Protein AF-A0A815D1N6-F1 (afdb_monomer_lite)

Radius of gyration: 35.22 Å; chains: 1; bounding box: 80×24×94 Å

Secondary structure (DSSP, 8-state):
--HHHHHHHHHHHHHHHHHHHHHHHHHHHHHHHHHHHHHHHHHHHHHHHHHHHHHHHHHHIIIIIHHHHHHHHHHHHHHTB-TTS-BS-SSHHHHHHHHHHHHHHHHTT----

Foldseek 3Di:
DCPVVVVVVVVVVVVVVVVVVVVVVVVVVVVVVVVVVVVPVVVVVVVVVVVVVVVVVLCCLPVPVLVVLVVCLVCVQVVQADPVRHGVDPCVNVVSVVVNVVSVCVVVVNDDD

Structure (mmCIF, N/CA/C/O backbone):
data_AF-A0A815D1N6-F1
#
_entry.id   AF-A0A815D1N6-F1
#
loop_
_atom_site.group_PDB
_atom_site.id
_atom_site.type_symbol
_atom_site.label_atom_id
_atom_site.label_alt_id
_atom_site.label_comp_id
_atom_site.label_asym_id
_atom_site.label_entity_id
_atom_site.label_seq_id
_atom_site.pdbx_PDB_ins_code
_atom_site.Cartn_x
_atom_site.Cartn_y
_atom_site.Cartn_z
_atom_site.occupancy
_atom_site.B_iso_or_equiv
_atom_site.auth_seq_id
_atom_site.auth_comp_id
_atom_site.auth_asym_id
_atom_site.auth_atom_id
_atom_site.pdbx_PDB_model_num
ATOM 1 N N . MET A 1 1 ? -48.950 -12.605 55.676 1.00 52.53 1 MET A N 1
ATOM 2 C CA . MET A 1 1 ? -48.528 -11.193 55.810 1.00 52.53 1 MET A CA 1
ATOM 3 C C . MET A 1 1 ? -47.081 -10.928 55.349 1.00 52.53 1 MET A C 1
ATOM 5 O O . MET A 1 1 ? -46.613 -9.826 55.569 1.00 52.53 1 MET A O 1
ATOM 9 N N . ASN A 1 2 ? -46.398 -11.857 54.649 1.00 64.06 2 ASN A N 1
ATOM 10 C CA . ASN A 1 2 ? -44.977 -11.697 54.264 1.00 64.06 2 ASN A CA 1
ATOM 11 C C . ASN A 1 2 ? -44.713 -11.465 52.764 1.00 64.06 2 ASN A C 1
ATOM 13 O O . ASN A 1 2 ? -43.656 -10.957 52.415 1.00 64.06 2 ASN A O 1
ATOM 17 N N . GLN A 1 3 ? -45.670 -11.752 51.873 1.00 73.88 3 GLN A N 1
ATOM 18 C CA . GLN A 1 3 ? -45.437 -11.703 50.419 1.00 73.88 3 GLN A CA 1
ATOM 19 C C . GLN A 1 3 ? -44.987 -10.331 49.895 1.00 73.88 3 GLN A C 1
ATOM 21 O O . GLN A 1 3 ? -44.133 -10.271 49.015 1.00 73.88 3 GLN A O 1
ATOM 26 N N . SER A 1 4 ? -45.520 -9.228 50.431 1.00 80.19 4 SER A N 1
ATOM 27 C CA . SER A 1 4 ? -45.103 -7.881 50.013 1.00 80.19 4 SER A CA 1
ATOM 28 C C . SER A 1 4 ? -43.687 -7.530 50.476 1.00 80.19 4 SER A C 1
ATOM 30 O O . SER A 1 4 ? -42.978 -6.824 49.767 1.00 80.19 4 SER A O 1
ATOM 32 N N . LEU A 1 5 ? -43.258 -8.042 51.632 1.00 84.44 5 LEU A N 1
ATOM 33 C CA . LEU A 1 5 ? -41.908 -7.839 52.163 1.00 84.44 5 LEU A CA 1
ATOM 34 C C . LEU A 1 5 ? -40.880 -8.654 51.366 1.00 84.44 5 LEU A C 1
ATOM 36 O O . LEU A 1 5 ? -39.837 -8.122 50.987 1.00 84.44 5 LEU A O 1
ATOM 40 N N . ASP A 1 6 ? -41.224 -9.895 51.015 1.00 85.38 6 ASP A N 1
ATOM 41 C CA . ASP A 1 6 ? -40.395 -10.762 50.170 1.00 85.38 6 ASP A CA 1
ATOM 42 C C . ASP A 1 6 ? -40.239 -10.189 48.746 1.00 85.38 6 ASP A C 1
ATOM 44 O O . ASP A 1 6 ? -39.146 -10.189 48.175 1.00 85.38 6 ASP A O 1
ATOM 48 N N . GLN A 1 7 ? -41.315 -9.632 48.174 1.00 87.69 7 GLN A N 1
ATOM 49 C CA . GLN A 1 7 ? -41.276 -8.952 46.873 1.00 87.69 7 GLN A CA 1
ATOM 50 C C . GLN A 1 7 ? -40.423 -7.681 46.899 1.00 87.69 7 GLN A C 1
ATOM 52 O O . GLN A 1 7 ? -39.658 -7.439 45.959 1.00 87.69 7 GLN A O 1
ATOM 57 N N . LEU A 1 8 ? -40.529 -6.878 47.962 1.00 87.50 8 LEU A N 1
ATOM 58 C CA . LEU A 1 8 ? -39.726 -5.668 48.118 1.00 87.50 8 LEU A CA 1
ATOM 59 C C . LEU A 1 8 ? -38.239 -6.019 48.255 1.00 87.50 8 LEU A C 1
ATOM 61 O O . LEU A 1 8 ? -37.406 -5.430 47.571 1.00 87.50 8 LEU A O 1
ATOM 65 N N . SER A 1 9 ? -37.921 -7.034 49.064 1.00 89.25 9 SER A N 1
ATOM 66 C CA . SER A 1 9 ? -36.560 -7.549 49.234 1.00 89.25 9 SER A CA 1
ATOM 67 C C . SER A 1 9 ? -35.971 -8.042 47.908 1.00 89.25 9 SER A C 1
ATOM 69 O O . SER A 1 9 ? -34.899 -7.592 47.509 1.00 89.25 9 SER A O 1
ATOM 71 N N . SER A 1 10 ? -36.708 -8.868 47.155 1.00 90.31 10 SER A N 1
ATOM 72 C CA . SER A 1 10 ? -36.270 -9.357 45.839 1.00 90.31 10 SER A CA 1
ATOM 73 C C . SER A 1 10 ? -36.043 -8.226 44.831 1.00 90.31 10 SER A C 1
ATOM 75 O O . SER A 1 10 ? -35.084 -8.256 44.057 1.00 90.31 10 SER A O 1
ATOM 77 N N . THR A 1 11 ? -36.917 -7.218 44.835 1.00 91.00 11 THR A N 1
ATOM 78 C CA . THR A 1 11 ? -36.797 -6.053 43.949 1.00 91.00 11 THR A CA 1
ATOM 79 C C . THR A 1 11 ? -35.571 -5.220 44.307 1.00 91.00 11 THR A C 1
ATOM 81 O O . THR A 1 11 ? -34.830 -4.826 43.408 1.00 91.00 11 THR A O 1
ATOM 84 N N . ASN A 1 12 ? -35.307 -5.021 45.600 1.00 92.00 12 ASN A N 1
ATOM 85 C CA . ASN A 1 12 ? -34.130 -4.297 46.064 1.00 92.00 12 ASN A CA 1
ATOM 86 C C . ASN A 1 12 ? -32.830 -5.006 45.652 1.00 92.00 12 ASN A C 1
ATOM 88 O O . ASN A 1 12 ? -31.950 -4.378 45.075 1.00 92.00 12 ASN A O 1
ATOM 92 N N . THR A 1 13 ? -32.750 -6.332 45.808 1.00 93.00 13 THR A N 1
ATOM 93 C CA . THR A 1 13 ? -31.582 -7.110 45.354 1.00 93.00 13 THR A CA 1
ATOM 94 C C . THR A 1 13 ? -31.375 -7.026 43.838 1.00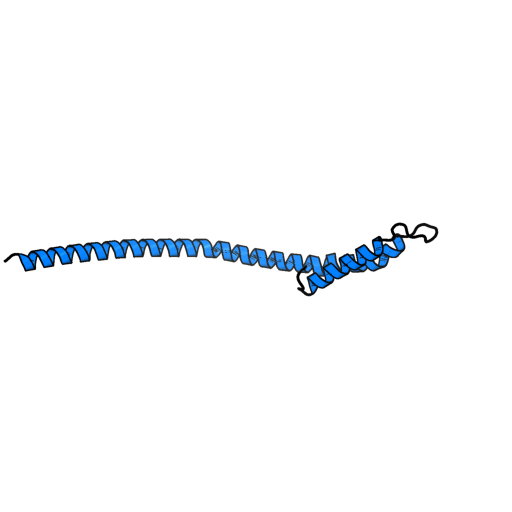 93.00 13 THR A C 1
ATOM 96 O O . THR A 1 13 ? -30.244 -6.924 43.364 1.00 93.00 13 THR A O 1
ATOM 99 N N . LYS A 1 14 ? -32.455 -7.046 43.043 1.00 93.62 14 LYS A N 1
ATOM 100 C CA . LYS A 1 14 ? -32.361 -6.871 41.582 1.00 93.62 14 LYS A CA 1
ATOM 101 C C . LYS A 1 14 ? -31.864 -5.477 41.209 1.00 93.62 14 LYS A C 1
ATOM 103 O O . LYS A 1 14 ? -31.073 -5.355 40.278 1.00 93.62 14 LYS A O 1
ATOM 108 N N . PHE A 1 15 ? -32.311 -4.451 41.927 1.00 94.00 15 PHE A N 1
ATOM 109 C CA . PHE A 1 15 ? -31.870 -3.078 41.717 1.00 94.00 15 PHE A CA 1
ATOM 110 C C . PHE A 1 15 ? -30.393 -2.888 42.089 1.00 94.00 15 PHE A C 1
ATOM 112 O O . PHE A 1 15 ? -29.637 -2.328 41.302 1.00 94.00 15 PHE A O 1
ATOM 119 N N . GLU A 1 16 ? -29.949 -3.422 43.227 1.00 94.69 16 GLU A N 1
ATOM 120 C CA . GLU A 1 16 ? -28.538 -3.399 43.640 1.00 94.69 16 GLU A CA 1
ATOM 121 C C . GLU A 1 16 ? -27.634 -4.101 42.622 1.00 94.69 16 GLU A C 1
ATOM 123 O O . GLU A 1 16 ? -26.570 -3.586 42.265 1.00 94.69 16 GLU A O 1
ATOM 128 N N . LYS A 1 17 ? -28.085 -5.244 42.092 1.00 94.81 17 LYS A N 1
ATOM 129 C CA . LYS A 1 17 ? -27.375 -5.944 41.021 1.00 94.81 17 LYS A CA 1
ATOM 130 C C . LYS A 1 17 ? -27.312 -5.101 39.749 1.00 94.81 17 LYS A C 1
ATOM 132 O O . LYS A 1 17 ? -26.231 -4.911 39.211 1.00 94.81 17 LYS A O 1
ATOM 137 N N . PHE A 1 18 ?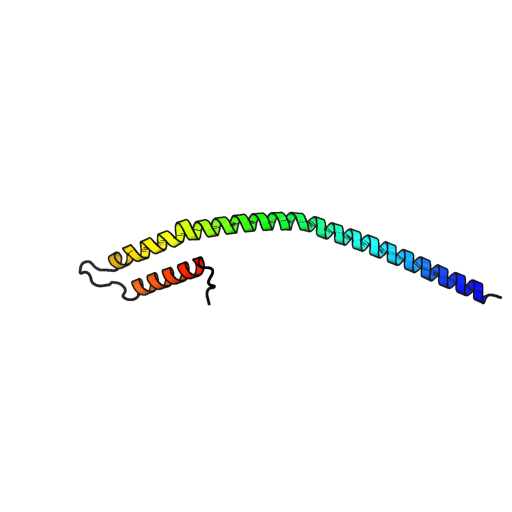 -28.437 -4.531 39.318 1.00 95.88 18 PHE A N 1
ATOM 138 C CA . PHE A 1 18 ? -28.481 -3.644 38.154 1.00 95.88 18 PHE A CA 1
ATOM 139 C C . PHE A 1 18 ? -27.526 -2.450 38.294 1.00 95.88 18 PHE A C 1
ATOM 141 O O . PHE A 1 18 ? -26.793 -2.132 37.361 1.00 95.88 18 PHE A O 1
ATOM 148 N N . MET A 1 19 ? -27.498 -1.806 39.463 1.00 96.06 19 MET A N 1
ATOM 149 C CA . MET A 1 19 ? -26.590 -0.689 39.730 1.00 96.06 19 MET A CA 1
ATOM 150 C C . MET A 1 19 ? -25.125 -1.126 39.685 1.00 96.06 19 MET A C 1
ATOM 152 O O . MET A 1 19 ? -24.291 -0.418 39.124 1.00 96.06 19 MET A O 1
ATOM 156 N N . THR A 1 20 ? -24.815 -2.302 40.233 1.00 96.12 20 THR A N 1
ATOM 157 C CA . THR A 1 20 ? -23.464 -2.875 40.193 1.00 96.12 20 THR A CA 1
ATOM 158 C C . THR A 1 20 ? -23.030 -3.157 38.754 1.00 96.12 20 THR A C 1
ATOM 160 O O . THR A 1 20 ? -21.968 -2.693 38.336 1.00 96.12 20 THR A O 1
ATOM 163 N N . ASP A 1 21 ? -23.892 -3.814 37.975 1.00 96.38 21 ASP A N 1
ATOM 164 C CA . ASP A 1 21 ? -23.655 -4.132 36.564 1.00 96.38 21 ASP A CA 1
ATOM 165 C C . ASP A 1 21 ? -23.458 -2.845 35.733 1.00 96.38 21 ASP A C 1
ATOM 167 O O . ASP A 1 21 ? -22.573 -2.763 34.879 1.00 96.38 21 ASP A O 1
ATOM 171 N N . MET A 1 22 ? -24.244 -1.796 36.003 1.00 95.69 22 MET A N 1
ATOM 172 C CA . MET A 1 22 ? -24.102 -0.486 35.353 1.00 95.69 22 MET A CA 1
ATOM 173 C C . MET A 1 22 ? -22.766 0.190 35.677 1.00 95.69 22 MET A C 1
ATOM 175 O O . MET A 1 22 ? -22.122 0.732 34.778 1.00 95.69 22 MET A O 1
ATOM 179 N N . ILE A 1 23 ? -22.327 0.149 36.937 1.00 95.56 23 ILE A N 1
ATOM 180 C CA . ILE A 1 23 ? -21.037 0.716 37.354 1.00 95.56 23 ILE A CA 1
ATOM 181 C C . ILE A 1 23 ? -19.880 -0.030 36.681 1.00 95.56 23 ILE A C 1
ATOM 183 O O . ILE A 1 23 ? -18.937 0.603 36.202 1.00 95.56 23 ILE A O 1
ATOM 187 N N . GLU A 1 24 ? -19.941 -1.360 36.620 1.00 95.69 24 GLU A N 1
ATOM 188 C CA . GLU A 1 24 ? -18.920 -2.173 35.955 1.00 95.69 24 GLU A CA 1
ATOM 189 C C . GLU A 1 24 ? -18.847 -1.865 34.453 1.00 95.69 24 GLU A C 1
ATOM 191 O O . GLU A 1 24 ? -17.764 -1.615 33.916 1.00 95.69 24 GLU A O 1
ATOM 196 N N . ASN A 1 25 ? -20.002 -1.775 33.790 1.00 95.38 25 ASN A N 1
ATOM 197 C CA . ASN A 1 25 ? -20.077 -1.404 32.380 1.00 95.38 25 ASN A CA 1
ATOM 198 C C . ASN A 1 25 ? -19.539 0.008 32.117 1.00 95.38 25 ASN A C 1
ATOM 200 O O . ASN A 1 25 ? -18.819 0.207 31.137 1.00 95.38 25 ASN A O 1
ATOM 204 N N . SER A 1 26 ? -19.825 0.972 32.998 1.00 94.38 26 SER A N 1
ATOM 205 C CA . SER A 1 26 ? -19.288 2.335 32.890 1.00 94.38 26 SER A CA 1
ATOM 206 C C . SER A 1 26 ? -17.760 2.339 32.958 1.00 94.38 26 SER A C 1
ATOM 208 O O . SER A 1 26 ? -17.106 2.920 32.094 1.00 94.38 26 SER A O 1
ATOM 210 N N . LYS A 1 27 ? -17.172 1.616 33.921 1.00 96.12 27 LYS A N 1
ATOM 211 C CA . LYS A 1 27 ? -15.708 1.493 34.055 1.00 96.12 27 LYS A CA 1
ATOM 212 C C . LYS A 1 27 ? -15.065 0.831 32.838 1.00 96.12 27 LYS A C 1
ATOM 214 O O . LYS A 1 27 ? -14.003 1.251 32.374 1.00 96.12 27 LYS A O 1
ATOM 219 N N . LYS A 1 28 ? -15.711 -0.202 32.292 1.00 96.38 28 LYS A N 1
ATOM 220 C CA . LYS A 1 28 ? -15.251 -0.862 31.065 1.00 96.38 28 LYS A CA 1
ATOM 221 C C . LYS A 1 28 ? -15.290 0.095 29.872 1.00 96.38 28 LYS A C 1
ATOM 223 O O . LYS A 1 28 ? -14.349 0.130 29.084 1.00 96.38 28 LYS A O 1
ATOM 228 N N . MET A 1 29 ? -16.348 0.894 29.753 1.00 94.88 29 MET A N 1
ATOM 229 C CA . MET A 1 29 ? -16.478 1.886 28.686 1.00 94.88 29 MET A CA 1
ATOM 230 C C . MET A 1 29 ? -15.413 2.984 28.787 1.00 94.88 29 MET A C 1
ATOM 232 O O . MET A 1 29 ? -14.801 3.317 27.775 1.00 94.88 29 MET A O 1
ATOM 236 N N . GLU A 1 30 ? -15.131 3.488 29.989 1.00 95.94 30 GLU A N 1
ATOM 237 C CA . GLU A 1 30 ? -14.034 4.437 30.229 1.00 95.94 30 GLU A CA 1
ATOM 238 C C . GLU A 1 30 ? -12.676 3.857 29.821 1.00 95.94 30 GLU A C 1
ATOM 240 O O . GLU A 1 30 ? -11.897 4.524 29.139 1.00 95.94 30 GLU A O 1
ATOM 245 N N . THR A 1 31 ? -12.421 2.591 30.160 1.00 95.38 31 THR A N 1
ATOM 246 C CA . THR A 1 31 ? -11.183 1.896 29.776 1.00 95.38 31 THR A CA 1
ATOM 247 C C . THR A 1 31 ? -11.047 1.810 28.254 1.00 95.38 31 THR A C 1
ATOM 249 O O . THR A 1 31 ? -10.018 2.200 27.705 1.00 95.38 31 THR A O 1
ATOM 252 N N . ASN A 1 32 ? -12.108 1.398 27.552 1.00 94.50 32 ASN A N 1
ATOM 253 C CA . ASN A 1 32 ? -12.112 1.323 26.089 1.00 94.50 32 ASN A CA 1
ATOM 254 C C . ASN A 1 32 ? -11.880 2.697 25.435 1.00 94.50 32 ASN A C 1
ATOM 256 O O . ASN A 1 32 ? -11.161 2.801 24.442 1.00 94.50 32 ASN A O 1
ATOM 260 N N . ILE A 1 33 ? -12.483 3.762 25.977 1.00 93.75 33 ILE A N 1
ATOM 261 C CA . ILE A 1 33 ? -12.275 5.130 25.482 1.00 93.75 33 ILE A CA 1
ATOM 262 C C . ILE A 1 33 ? -10.806 5.530 25.642 1.00 93.75 33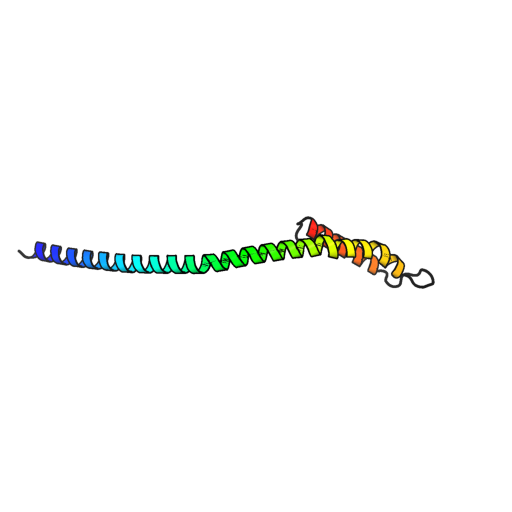 ILE A C 1
ATOM 264 O O . ILE A 1 33 ? -10.213 6.059 24.700 1.00 93.75 33 ILE A O 1
ATOM 268 N N . GLN A 1 34 ? -10.201 5.240 26.795 1.00 93.31 34 GLN A N 1
ATOM 269 C CA . GLN A 1 34 ? -8.797 5.550 27.045 1.00 93.31 34 GLN A CA 1
ATOM 270 C C . GLN A 1 34 ? -7.863 4.788 26.093 1.00 93.31 34 GLN A C 1
ATOM 272 O O . GLN A 1 34 ? -6.912 5.367 25.568 1.00 93.31 34 GLN A O 1
ATOM 277 N N . GLU A 1 35 ? -8.136 3.511 25.823 1.00 93.25 35 GLU A N 1
ATOM 278 C CA . GLU A 1 35 ? -7.377 2.713 24.853 1.00 93.25 35 GLU A CA 1
ATOM 279 C C . GLU A 1 35 ? -7.470 3.288 23.434 1.00 93.25 35 GLU A C 1
ATOM 281 O O . GLU A 1 35 ? -6.454 3.419 22.746 1.00 93.25 35 GLU A O 1
ATOM 286 N N . LEU A 1 36 ? -8.668 3.690 22.999 1.00 89.25 36 LEU A N 1
ATOM 287 C CA . LEU A 1 36 ? -8.867 4.328 21.695 1.00 89.25 36 LEU A CA 1
ATOM 288 C C . LEU A 1 36 ? -8.102 5.653 21.589 1.00 89.25 36 LEU A C 1
ATOM 290 O O . LEU A 1 36 ? -7.425 5.888 20.587 1.00 89.25 36 LEU A O 1
ATOM 294 N N . GLN A 1 37 ? -8.142 6.485 22.631 1.00 89.25 37 GLN A N 1
ATOM 295 C CA . GLN A 1 37 ? -7.395 7.746 22.678 1.00 89.25 37 GLN A CA 1
ATOM 296 C C . GLN A 1 37 ? -5.877 7.522 22.649 1.00 89.25 37 GLN A C 1
ATOM 298 O O . GLN A 1 37 ? -5.153 8.226 21.941 1.00 89.25 37 GLN A O 1
ATOM 303 N N . ASN A 1 38 ? -5.386 6.509 23.367 1.00 90.06 38 ASN A N 1
ATOM 304 C CA . ASN A 1 38 ? -3.967 6.157 23.375 1.00 90.06 38 ASN A CA 1
ATOM 305 C C . ASN A 1 38 ? -3.484 5.686 21.991 1.00 90.06 38 ASN A C 1
ATOM 307 O O . ASN A 1 38 ? -2.349 5.975 21.608 1.00 90.06 38 ASN A O 1
ATOM 311 N N . ASN A 1 39 ? -4.347 5.017 21.221 1.00 90.56 39 ASN A N 1
ATOM 312 C CA . ASN A 1 39 ? -4.040 4.538 19.871 1.00 90.56 39 ASN A CA 1
ATOM 313 C C . ASN A 1 39 ? -4.202 5.610 18.777 1.00 90.56 39 ASN A C 1
ATOM 315 O O . ASN A 1 39 ? -3.562 5.521 17.727 1.00 90.56 39 ASN A O 1
ATOM 319 N N . GLU A 1 40 ? -4.996 6.656 19.011 1.00 89.19 40 GLU A N 1
ATOM 320 C CA . GLU A 1 40 ? -5.261 7.711 18.027 1.00 89.19 40 GLU A CA 1
ATOM 321 C C . GLU A 1 40 ? -3.986 8.462 17.603 1.00 89.19 40 GLU A C 1
ATOM 323 O O . GLU A 1 40 ? -3.747 8.706 16.415 1.00 89.19 40 GLU A O 1
ATOM 328 N N . ARG A 1 41 ? -3.136 8.831 18.570 1.00 84.50 41 ARG A N 1
ATOM 329 C CA . ARG A 1 41 ? -1.925 9.622 18.305 1.00 84.50 41 ARG A CA 1
ATOM 330 C C . ARG A 1 41 ? -0.874 8.848 17.491 1.00 84.50 41 ARG A C 1
ATOM 332 O O . ARG A 1 41 ? -0.392 9.418 16.509 1.00 84.50 41 ARG A O 1
ATOM 339 N N . PRO A 1 42 ? -0.523 7.590 17.825 1.00 88.94 4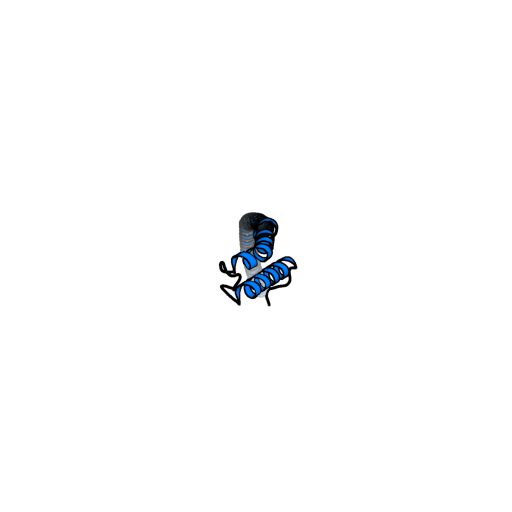2 PRO A N 1
ATOM 340 C CA . PRO A 1 42 ? 0.330 6.756 16.979 1.00 88.94 42 PRO A CA 1
ATOM 341 C C . PRO A 1 42 ? -0.195 6.620 15.548 1.00 88.94 42 PRO A C 1
ATOM 343 O O . PRO A 1 42 ? 0.564 6.847 14.610 1.00 88.94 42 PRO A O 1
ATOM 346 N N . ILE A 1 43 ? -1.496 6.351 15.371 1.00 88.75 43 ILE A N 1
ATOM 347 C CA . ILE A 1 43 ? -2.110 6.208 14.040 1.00 88.75 43 ILE A CA 1
ATOM 348 C C . ILE A 1 43 ? -1.942 7.493 13.225 1.00 88.75 43 ILE A C 1
ATOM 350 O O . ILE A 1 43 ? -1.496 7.443 12.078 1.00 88.75 43 ILE A O 1
ATOM 354 N N . LYS A 1 44 ? -2.223 8.659 13.820 1.00 89.44 44 LYS A N 1
ATOM 355 C CA . LYS A 1 44 ? -2.026 9.957 13.157 1.00 89.44 44 LYS A CA 1
ATOM 356 C C . LYS A 1 44 ? -0.577 10.165 12.712 1.00 89.44 44 LYS A C 1
ATOM 358 O O . LYS A 1 44 ? -0.343 10.615 11.592 1.00 89.44 44 LYS A O 1
ATOM 363 N N . ILE A 1 45 ? 0.397 9.814 13.554 1.00 91.00 45 ILE A N 1
ATOM 364 C CA . ILE A 1 45 ? 1.824 9.917 13.210 1.00 91.00 45 ILE A CA 1
ATOM 365 C C . ILE A 1 45 ? 2.164 8.985 12.041 1.00 91.00 45 ILE A C 1
ATOM 367 O O . ILE A 1 45 ? 2.784 9.428 11.071 1.00 91.00 45 ILE A O 1
ATOM 371 N N . SER A 1 46 ? 1.725 7.726 12.092 1.00 91.44 46 SER A N 1
ATOM 372 C CA . SER A 1 46 ? 1.946 6.752 11.019 1.00 91.44 46 SER A CA 1
ATOM 373 C C . SER A 1 46 ? 1.323 7.199 9.694 1.00 91.44 46 SER A C 1
ATOM 375 O O . SER A 1 46 ? 1.966 7.077 8.654 1.00 91.44 46 SER A O 1
ATOM 377 N N . MET A 1 47 ? 0.122 7.787 9.711 1.00 90.75 47 MET A N 1
ATOM 378 C CA . MET A 1 47 ? -0.515 8.333 8.504 1.00 90.75 47 MET A CA 1
ATOM 379 C C . MET A 1 47 ? 0.301 9.474 7.887 1.00 90.75 47 MET A C 1
ATOM 381 O O . MET A 1 47 ? 0.500 9.498 6.673 1.00 90.75 47 MET A O 1
ATOM 385 N N . VAL A 1 48 ? 0.816 10.399 8.704 1.00 92.00 48 VAL A N 1
ATOM 386 C CA . VAL A 1 48 ? 1.678 11.492 8.218 1.00 92.00 48 VAL A CA 1
ATOM 387 C C . VAL A 1 48 ? 2.971 10.938 7.617 1.00 92.00 48 VAL A C 1
ATOM 389 O O . VAL A 1 48 ? 3.387 11.371 6.541 1.00 92.00 48 VAL A O 1
ATOM 392 N N . GLN A 1 49 ? 3.596 9.953 8.267 1.00 91.44 49 GLN A N 1
ATOM 393 C CA . GLN A 1 49 ? 4.790 9.295 7.735 1.00 91.44 49 GLN A CA 1
ATOM 394 C C . GLN A 1 49 ? 4.505 8.615 6.394 1.00 91.44 49 GLN A C 1
ATOM 396 O O . GLN A 1 49 ? 5.244 8.840 5.436 1.00 91.44 49 GLN A O 1
ATOM 401 N N . LEU A 1 50 ? 3.411 7.855 6.291 1.00 91.50 50 LEU A N 1
ATOM 402 C CA . LEU A 1 50 ? 2.992 7.198 5.052 1.00 91.50 50 LEU A CA 1
ATOM 403 C C . LEU A 1 50 ? 2.792 8.213 3.918 1.00 91.50 5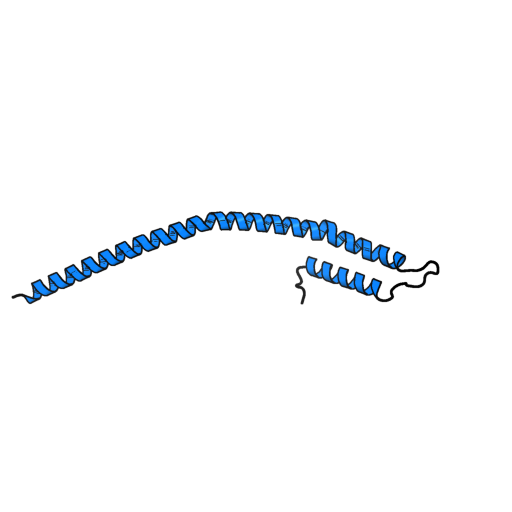0 LEU A C 1
ATOM 405 O O . LEU A 1 50 ? 3.276 8.000 2.810 1.00 91.50 50 LEU A O 1
ATOM 409 N N . GLN A 1 51 ? 2.155 9.354 4.195 1.00 88.44 51 GLN A N 1
ATOM 410 C CA . GLN A 1 51 ? 1.992 10.430 3.212 1.00 88.44 51 GLN A CA 1
ATOM 411 C C . GLN A 1 51 ? 3.336 11.006 2.747 1.00 88.44 51 GLN A C 1
ATOM 413 O O . GLN A 1 51 ? 3.516 11.270 1.557 1.00 88.44 51 GLN A O 1
ATOM 418 N N . ILE A 1 52 ? 4.294 11.195 3.661 1.00 88.19 52 ILE A N 1
ATOM 419 C CA . ILE A 1 52 ? 5.647 11.653 3.313 1.00 88.19 52 ILE A CA 1
ATOM 420 C C . ILE A 1 52 ? 6.348 10.618 2.429 1.00 88.19 52 ILE A C 1
ATOM 422 O O . ILE A 1 52 ? 6.929 10.994 1.408 1.00 88.19 52 ILE A O 1
ATOM 426 N N . TYR A 1 53 ? 6.290 9.333 2.791 1.00 88.12 53 TYR A N 1
ATOM 427 C CA . TYR A 1 53 ? 6.864 8.256 1.987 1.00 88.12 53 TYR A CA 1
ATOM 428 C C . TYR A 1 53 ? 6.227 8.208 0.601 1.00 88.12 53 TYR A C 1
ATOM 430 O O . TYR A 1 53 ? 6.954 8.265 -0.387 1.00 88.12 53 TYR A O 1
ATOM 438 N N . SER A 1 54 ? 4.897 8.222 0.513 1.00 84.88 54 SER A N 1
ATOM 439 C CA . SER A 1 54 ? 4.168 8.219 -0.758 1.00 84.88 54 SER A CA 1
ATOM 440 C C . SER A 1 54 ? 4.619 9.361 -1.671 1.00 84.88 54 SER A C 1
ATOM 442 O O . SER A 1 54 ? 5.010 9.115 -2.808 1.00 84.88 54 SER A O 1
ATOM 444 N N . LYS A 1 55 ? 4.684 10.599 -1.158 1.00 83.31 55 LYS A N 1
ATOM 445 C CA . LYS A 1 55 ? 5.154 11.764 -1.932 1.00 83.31 55 LYS A CA 1
ATOM 446 C C . LYS A 1 55 ? 6.610 11.631 -2.382 1.00 83.31 55 LYS A C 1
ATOM 448 O O . LYS A 1 55 ? 6.973 12.069 -3.474 1.00 83.31 55 LYS A O 1
ATOM 453 N N . ARG A 1 56 ? 7.482 11.063 -1.541 1.00 86.31 56 ARG A N 1
ATOM 454 C CA . ARG A 1 56 ? 8.892 10.826 -1.896 1.00 86.31 56 ARG A CA 1
ATOM 455 C C . ARG A 1 56 ? 9.021 9.766 -2.985 1.00 86.31 56 ARG A C 1
ATOM 457 O O . ARG A 1 56 ? 9.789 9.978 -3.919 1.00 86.31 56 ARG A O 1
ATOM 464 N N . HIS A 1 57 ? 8.275 8.671 -2.876 1.00 86.56 57 HIS A N 1
ATOM 465 C CA . HIS A 1 57 ? 8.258 7.602 -3.870 1.00 86.56 57 HIS A CA 1
ATOM 466 C C . HIS A 1 57 ? 7.700 8.087 -5.206 1.00 86.56 57 HIS A C 1
ATOM 468 O O . HIS A 1 57 ? 8.333 7.861 -6.232 1.00 86.56 57 HIS A O 1
ATOM 474 N N . GLU A 1 58 ? 6.605 8.845 -5.195 1.00 86.56 58 GLU A N 1
ATOM 475 C CA . GLU A 1 58 ? 6.057 9.486 -6.393 1.00 86.56 58 GLU A CA 1
ATOM 476 C C . GLU A 1 58 ? 7.097 10.397 -7.060 1.00 86.56 58 GLU A C 1
ATOM 478 O O . GLU A 1 58 ? 7.317 10.332 -8.269 1.00 86.56 58 GLU A O 1
ATOM 483 N N . LYS A 1 59 ? 7.815 11.207 -6.271 1.00 87.12 59 LYS A N 1
ATOM 484 C CA . LYS A 1 59 ? 8.881 12.073 -6.788 1.00 87.12 59 LYS A CA 1
ATOM 485 C C . LYS A 1 59 ? 10.050 11.275 -7.371 1.00 87.12 59 LYS A C 1
ATOM 487 O O . LYS A 1 59 ? 10.554 11.652 -8.423 1.00 87.12 59 LYS A O 1
ATOM 492 N N . LEU A 1 60 ? 10.504 10.213 -6.702 1.00 89.50 60 LEU A N 1
ATOM 493 C CA . LEU A 1 60 ? 11.567 9.337 -7.211 1.00 89.50 60 LEU A CA 1
ATOM 494 C C . LEU A 1 60 ? 11.139 8.702 -8.539 1.00 89.50 60 LEU A C 1
ATOM 496 O O . LEU A 1 60 ? 11.886 8.721 -9.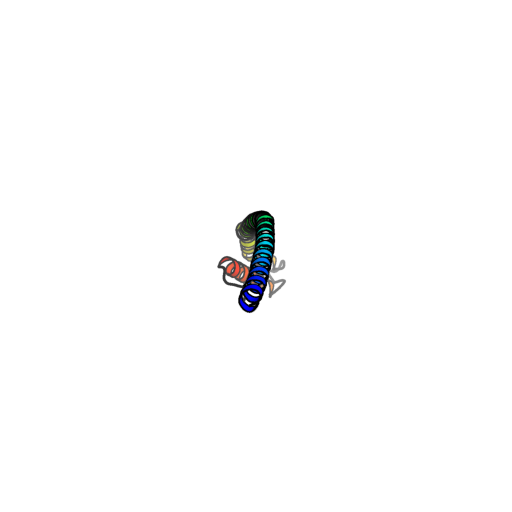513 1.00 89.50 60 LEU A O 1
ATOM 500 N N . PHE A 1 61 ? 9.916 8.188 -8.587 1.00 88.75 61 PHE A N 1
ATOM 501 C CA . PHE A 1 61 ? 9.363 7.545 -9.765 1.00 88.75 61 PHE A CA 1
ATOM 502 C C . PHE A 1 61 ? 9.278 8.513 -10.953 1.00 88.75 61 PHE A C 1
ATOM 504 O O . PHE A 1 61 ? 9.882 8.277 -11.996 1.00 88.75 61 PHE A O 1
ATOM 511 N N . THR A 1 62 ? 8.609 9.652 -10.765 1.00 87.69 62 THR A N 1
ATOM 512 C CA . THR A 1 62 ? 8.332 10.626 -11.834 1.00 87.69 62 THR A CA 1
ATOM 513 C C . THR A 1 62 ? 9.547 11.442 -12.264 1.00 87.69 62 THR A C 1
ATOM 515 O O . THR A 1 62 ? 9.649 11.803 -13.434 1.00 87.69 62 THR A O 1
ATOM 518 N N . LYS A 1 63 ? 10.468 11.763 -11.345 1.00 91.06 63 LYS A N 1
ATOM 519 C CA . LYS A 1 63 ? 11.608 12.653 -11.633 1.00 91.06 63 LYS A CA 1
ATOM 520 C C . LYS A 1 63 ? 12.927 11.933 -11.868 1.00 91.06 63 LYS A C 1
ATOM 522 O O . LYS A 1 63 ? 13.859 12.577 -12.338 1.00 91.06 63 LYS A O 1
ATOM 527 N N . VAL A 1 64 ? 13.033 10.656 -11.506 1.00 91.31 64 VAL A N 1
ATOM 528 C CA . VAL A 1 64 ? 14.284 9.896 -11.631 1.00 91.31 64 VAL A CA 1
ATOM 529 C C . VAL A 1 64 ? 14.072 8.669 -12.501 1.00 91.31 64 VAL A C 1
ATOM 531 O O . VAL A 1 64 ? 14.624 8.610 -13.593 1.00 91.31 64 VAL A O 1
ATOM 534 N N . LEU A 1 65 ? 13.236 7.722 -12.068 1.00 90.31 65 LEU A N 1
ATOM 535 C CA . LEU A 1 65 ? 13.100 6.435 -12.757 1.00 90.31 65 LEU A CA 1
ATOM 536 C C . LEU A 1 65 ? 12.515 6.579 -14.165 1.00 90.31 65 LEU A C 1
ATOM 538 O O . LEU A 1 65 ? 13.062 6.017 -15.112 1.00 90.31 65 LEU A O 1
ATOM 542 N N . LEU A 1 66 ? 11.438 7.354 -14.317 1.00 90.31 66 LEU A N 1
ATOM 543 C CA . LEU A 1 66 ? 10.784 7.521 -15.612 1.00 90.31 66 LEU A CA 1
ATOM 544 C C . LEU A 1 66 ? 11.675 8.265 -16.630 1.00 90.31 66 LEU A C 1
ATOM 546 O O . LEU A 1 66 ? 11.847 7.751 -17.736 1.00 90.31 66 LEU A O 1
ATOM 550 N N . PRO A 1 67 ? 12.318 9.405 -16.290 1.00 92.06 67 PRO A N 1
ATOM 551 C CA . PRO A 1 67 ? 13.282 10.041 -17.187 1.00 92.06 67 PRO A CA 1
ATOM 552 C C . PRO A 1 67 ? 14.466 9.136 -17.536 1.00 92.06 67 PRO A C 1
ATOM 554 O O . PRO A 1 67 ? 14.816 9.040 -18.706 1.00 92.06 67 PRO A O 1
ATOM 557 N N . MET A 1 68 ? 15.026 8.407 -16.563 1.00 92.25 68 MET A N 1
ATOM 558 C CA . MET A 1 68 ? 16.124 7.470 -16.828 1.00 92.25 68 MET A CA 1
ATOM 559 C C . MET A 1 68 ? 15.723 6.373 -17.818 1.00 92.25 68 MET A C 1
ATOM 561 O O . MET A 1 68 ? 16.495 6.061 -18.719 1.00 92.25 68 MET A O 1
ATOM 565 N N . MET A 1 69 ? 14.519 5.803 -17.694 1.00 92.81 69 MET A N 1
ATOM 566 C CA . MET A 1 69 ? 14.034 4.813 -18.661 1.00 92.81 69 MET A CA 1
ATOM 567 C C . MET A 1 69 ? 13.831 5.433 -20.053 1.00 92.81 69 MET A C 1
ATOM 569 O O . MET A 1 69 ? 14.169 4.820 -21.067 1.00 92.81 69 MET A O 1
ATOM 573 N N . ASN A 1 70 ? 13.324 6.667 -20.120 1.00 90.06 70 ASN A N 1
ATOM 574 C CA . ASN A 1 70 ? 13.178 7.394 -21.383 1.00 90.06 70 ASN A CA 1
ATOM 575 C C . ASN A 1 70 ? 14.526 7.677 -22.059 1.00 90.06 70 ASN A C 1
ATOM 577 O O . ASN A 1 70 ? 14.600 7.686 -23.285 1.00 90.06 70 ASN A O 1
ATOM 581 N N . ASP A 1 71 ? 15.584 7.903 -21.287 1.00 91.19 71 ASP A N 1
ATOM 582 C CA . ASP A 1 71 ? 16.928 8.067 -21.835 1.00 91.19 71 ASP A CA 1
ATOM 583 C C . ASP A 1 71 ? 17.507 6.715 -22.273 1.00 91.19 71 ASP A C 1
ATOM 585 O O . ASP A 1 71 ? 18.004 6.585 -23.391 1.00 91.19 71 ASP A O 1
ATOM 589 N N . LEU A 1 72 ? 17.369 5.669 -21.453 1.00 90.25 72 LEU A N 1
ATOM 590 C CA . LEU A 1 72 ? 17.837 4.320 -21.790 1.00 90.25 72 LEU A CA 1
ATOM 591 C C . LEU A 1 72 ? 17.209 3.793 -23.083 1.00 90.25 72 LEU A C 1
ATOM 593 O O . LEU A 1 72 ? 17.920 3.279 -23.940 1.00 90.25 72 LEU A O 1
ATOM 597 N N . THR A 1 73 ? 15.903 3.969 -23.264 1.00 88.88 73 THR A N 1
ATOM 598 C CA . THR A 1 73 ? 15.199 3.563 -24.494 1.00 88.88 73 THR A CA 1
ATOM 599 C C . THR A 1 73 ? 15.696 4.292 -25.745 1.00 88.88 73 THR A C 1
ATOM 601 O O . THR A 1 73 ? 15.620 3.730 -26.833 1.00 88.88 73 THR A O 1
ATOM 604 N N . LYS A 1 74 ? 16.258 5.500 -25.610 1.00 87.88 74 LYS A N 1
ATOM 605 C CA . LYS A 1 74 ? 16.842 6.253 -26.732 1.00 87.88 74 LYS A CA 1
ATOM 606 C C . LYS A 1 74 ? 18.274 5.836 -27.048 1.00 87.88 74 LYS A C 1
ATOM 608 O O . LYS A 1 74 ? 18.605 5.694 -28.216 1.00 87.88 74 LYS A O 1
ATOM 613 N N . PHE A 1 75 ? 19.122 5.668 -26.032 1.00 88.00 75 PHE A N 1
ATOM 614 C CA . PHE A 1 75 ? 20.566 5.474 -26.234 1.00 88.00 75 PHE A CA 1
ATOM 615 C C . PHE A 1 75 ? 20.990 4.006 -26.290 1.00 88.00 75 PHE A C 1
ATOM 617 O O . PHE A 1 75 ? 21.917 3.642 -27.012 1.00 88.00 75 PHE A O 1
ATOM 624 N N . ALA A 1 76 ? 20.334 3.142 -25.522 1.00 87.38 76 ALA A N 1
ATOM 625 C CA . ALA A 1 76 ? 20.762 1.760 -25.379 1.00 87.38 76 ALA A CA 1
ATOM 626 C C . ALA A 1 76 ? 20.641 0.919 -26.675 1.00 87.38 76 ALA A C 1
ATOM 628 O O . ALA A 1 76 ? 21.488 0.044 -26.864 1.00 87.38 76 ALA A O 1
ATOM 629 N N . PRO A 1 77 ? 19.690 1.167 -27.605 1.00 85.25 77 PRO A N 1
ATOM 630 C CA . PRO A 1 77 ? 19.668 0.480 -28.901 1.00 85.25 77 PRO A CA 1
ATOM 631 C C . PRO A 1 77 ? 20.924 0.709 -29.754 1.00 85.25 77 PRO A C 1
ATOM 633 O O . PRO A 1 77 ? 21.360 -0.210 -30.449 1.00 85.25 77 PRO A O 1
ATOM 636 N N . ASP A 1 78 ? 21.531 1.896 -29.671 1.00 86.06 78 ASP A N 1
ATOM 637 C CA . ASP A 1 78 ? 22.773 2.216 -30.386 1.00 86.06 78 ASP A CA 1
ATOM 638 C C . ASP A 1 78 ? 23.985 1.544 -29.735 1.00 86.06 78 ASP A C 1
ATOM 640 O O . ASP A 1 78 ? 24.903 1.101 -30.423 1.00 86.06 78 ASP A O 1
ATOM 644 N N . MET A 1 79 ? 23.958 1.396 -28.407 1.00 88.50 79 MET A N 1
ATOM 645 C CA . MET A 1 79 ? 24.980 0.661 -27.654 1.00 88.50 79 MET A CA 1
ATOM 646 C C . MET A 1 79 ? 24.873 -0.861 -27.821 1.00 88.50 79 MET A C 1
ATOM 648 O O . MET A 1 79 ? 25.818 -1.585 -27.518 1.00 88.50 79 MET A O 1
ATOM 652 N N . ASN A 1 80 ? 23.741 -1.359 -28.320 1.00 91.12 80 ASN A N 1
ATOM 653 C CA . ASN A 1 80 ? 23.478 -2.777 -28.548 1.00 91.12 80 ASN A CA 1
ATOM 654 C C . ASN A 1 80 ? 23.945 -3.250 -29.939 1.00 91.12 80 ASN A C 1
ATOM 656 O O . ASN A 1 80 ? 23.351 -4.139 -30.554 1.00 91.12 80 ASN A O 1
ATOM 660 N N . ARG A 1 81 ? 25.001 -2.634 -30.470 1.00 92.06 81 ARG A N 1
ATOM 661 C CA . ARG A 1 81 ? 25.599 -2.983 -31.758 1.00 92.06 81 ARG A CA 1
ATOM 662 C C . ARG A 1 81 ? 27.100 -3.170 -31.608 1.00 92.06 81 ARG A C 1
ATOM 664 O O . ARG A 1 81 ? 27.747 -2.471 -30.834 1.00 92.06 81 ARG A O 1
ATOM 671 N N . ASP A 1 82 ? 27.650 -4.122 -32.351 1.00 91.19 82 ASP A N 1
ATOM 672 C CA . ASP A 1 82 ? 29.095 -4.282 -32.467 1.00 91.19 82 ASP A CA 1
ATOM 673 C C . ASP A 1 82 ? 29.716 -3.215 -33.388 1.00 91.19 82 ASP A C 1
ATOM 675 O O . ASP A 1 82 ? 29.027 -2.393 -33.999 1.00 91.19 82 ASP A O 1
ATOM 679 N N . ILE A 1 83 ? 31.044 -3.251 -33.526 1.00 91.75 83 ILE A N 1
ATOM 680 C CA . ILE A 1 83 ? 31.810 -2.336 -34.390 1.00 91.75 83 ILE A CA 1
ATOM 681 C C . ILE A 1 83 ? 31.430 -2.417 -35.882 1.00 91.75 83 ILE A C 1
ATOM 683 O O . ILE A 1 83 ? 31.824 -1.553 -36.662 1.00 91.75 83 ILE A O 1
ATOM 687 N N . HIS A 1 84 ? 30.685 -3.447 -36.288 1.00 92.75 84 HIS A N 1
ATOM 688 C CA . HIS A 1 84 ? 30.201 -3.670 -37.649 1.00 92.75 84 HIS A CA 1
ATOM 689 C C . HIS A 1 84 ? 28.698 -3.367 -37.792 1.00 92.75 84 HIS A C 1
ATOM 691 O O . HIS A 1 84 ? 28.120 -3.593 -38.855 1.00 92.75 84 HIS A O 1
ATOM 697 N N . GLY A 1 85 ? 28.057 -2.841 -36.742 1.00 88.19 85 GLY A N 1
ATOM 698 C CA . GLY A 1 85 ? 26.643 -2.471 -36.723 1.00 88.19 85 GLY A CA 1
ATOM 699 C C . GLY A 1 85 ? 25.678 -3.639 -36.495 1.00 88.19 85 GLY A C 1
ATOM 700 O O . GLY A 1 85 ? 24.457 -3.432 -36.544 1.00 88.19 85 GLY A O 1
ATOM 701 N N . LYS A 1 86 ? 26.181 -4.852 -36.236 1.00 91.56 86 LYS A N 1
ATOM 702 C CA . LYS A 1 86 ? 25.361 -6.036 -35.963 1.00 91.56 86 LYS A CA 1
ATOM 703 C C . LYS A 1 86 ? 24.846 -5.988 -34.527 1.00 91.56 86 LYS A C 1
ATOM 705 O O . LYS A 1 86 ? 25.593 -5.672 -33.608 1.00 91.56 86 LYS A O 1
ATOM 710 N N . LEU A 1 87 ? 23.568 -6.318 -34.341 1.00 90.31 87 LEU A N 1
ATOM 711 C CA . LEU A 1 87 ? 22.954 -6.367 -33.013 1.00 90.31 87 LEU A CA 1
ATOM 712 C C . LEU A 1 87 ? 23.637 -7.417 -32.127 1.00 90.31 87 LEU A C 1
ATOM 714 O O . LEU A 1 87 ? 23.844 -8.551 -32.567 1.00 90.31 87 LEU A O 1
ATOM 718 N N . LEU A 1 88 ? 23.945 -7.032 -30.886 1.00 91.56 88 LEU A N 1
ATOM 719 C CA . LEU A 1 88 ? 24.499 -7.927 -29.866 1.00 91.56 88 LEU A CA 1
ATOM 720 C C . LEU A 1 88 ? 23.396 -8.778 -29.222 1.00 91.56 88 LEU A C 1
ATOM 722 O O . LEU A 1 88 ? 23.569 -9.983 -29.053 1.00 91.56 88 LEU A O 1
ATOM 726 N N . ASP A 1 89 ? 22.244 -8.168 -28.936 1.00 91.12 89 ASP A N 1
ATOM 727 C CA . ASP A 1 89 ? 21.049 -8.837 -28.417 1.00 91.12 89 ASP A CA 1
ATOM 728 C C . ASP A 1 89 ? 19.794 -8.406 -29.197 1.00 91.12 89 ASP A C 1
ATOM 730 O O . ASP A 1 89 ? 19.413 -7.238 -29.227 1.00 91.12 89 ASP A O 1
ATOM 734 N N . VAL A 1 90 ? 19.117 -9.360 -29.835 1.00 86.44 90 VAL A N 1
ATOM 735 C CA . VAL A 1 90 ? 17.917 -9.099 -30.648 1.00 86.44 90 VAL A CA 1
ATOM 736 C C . VAL A 1 90 ? 16.696 -8.743 -29.780 1.00 86.44 90 VAL A C 1
ATOM 738 O O . VAL A 1 90 ? 15.815 -8.018 -30.237 1.00 86.44 90 VAL A O 1
ATOM 741 N N . GLY A 1 91 ? 16.633 -9.217 -28.530 1.00 87.75 91 GLY A N 1
ATOM 742 C CA . GLY A 1 91 ? 15.498 -9.016 -27.618 1.00 87.75 91 GLY A CA 1
ATOM 743 C C . GLY A 1 91 ? 15.600 -7.774 -26.728 1.00 87.75 91 GLY A C 1
ATOM 744 O O . GLY A 1 91 ? 14.619 -7.386 -26.086 1.00 87.75 91 GLY A O 1
ATOM 745 N N . PHE A 1 92 ? 16.764 -7.129 -26.694 1.00 87.69 92 PHE A N 1
ATOM 746 C CA . PHE A 1 92 ? 17.051 -6.022 -25.785 1.00 87.69 92 PHE A CA 1
ATOM 747 C C . PHE A 1 92 ? 16.132 -4.807 -25.991 1.00 87.69 92 PHE A C 1
ATOM 749 O O . PHE A 1 92 ? 15.553 -4.301 -25.030 1.00 87.69 92 PHE A O 1
ATOM 756 N N . GLY A 1 93 ? 15.927 -4.382 -27.244 1.00 87.25 93 GLY A N 1
ATOM 757 C CA . GLY A 1 93 ? 15.049 -3.248 -27.564 1.00 87.25 93 GLY A CA 1
ATOM 758 C C . GLY A 1 93 ? 13.597 -3.496 -27.145 1.00 87.25 93 GLY A C 1
ATOM 759 O O . GLY A 1 93 ? 13.006 -2.679 -26.446 1.00 87.25 93 GLY A O 1
ATOM 760 N N . VAL A 1 94 ? 13.068 -4.681 -27.467 1.00 88.81 94 VAL A N 1
ATOM 761 C CA . VAL A 1 94 ? 11.706 -5.098 -27.087 1.00 88.81 94 VAL A CA 1
ATOM 762 C C . VAL A 1 94 ? 11.535 -5.124 -25.565 1.00 88.81 94 VAL A C 1
ATOM 764 O O . VAL A 1 94 ? 10.494 -4.730 -25.039 1.00 88.81 94 VAL A O 1
ATOM 767 N N . THR A 1 95 ? 12.566 -5.560 -24.837 1.00 90.88 95 THR A N 1
ATOM 768 C CA . THR A 1 95 ? 12.551 -5.589 -23.368 1.00 90.88 95 THR A CA 1
ATOM 769 C C . THR A 1 95 ? 12.493 -4.177 -22.782 1.00 90.88 95 THR A C 1
ATOM 771 O O . THR A 1 95 ? 11.704 -3.928 -21.871 1.00 90.88 95 THR A O 1
ATOM 774 N N . LEU A 1 96 ? 13.275 -3.237 -23.321 1.00 91.19 96 LEU A N 1
ATOM 775 C CA . LEU A 1 96 ? 13.264 -1.839 -22.881 1.00 91.19 96 LEU A CA 1
ATOM 776 C C . LEU A 1 96 ? 11.931 -1.142 -23.172 1.00 91.19 96 LEU A C 1
ATOM 778 O O . LEU A 1 96 ? 11.393 -0.471 -22.293 1.00 91.19 96 LEU A O 1
ATOM 782 N N . GLU A 1 97 ? 11.369 -1.336 -24.365 1.00 89.56 97 GLU A N 1
ATOM 783 C CA . GLU A 1 97 ? 10.059 -0.785 -24.736 1.00 89.56 97 GLU A CA 1
ATOM 784 C C . GLU A 1 97 ? 8.947 -1.318 -23.828 1.00 89.56 97 GLU A C 1
ATOM 786 O O . GLU A 1 97 ? 8.099 -0.559 -23.352 1.00 89.56 97 GLU A O 1
ATOM 791 N N . ARG A 1 98 ? 8.974 -2.622 -23.525 1.00 91.25 98 ARG A N 1
ATOM 792 C CA . ARG A 1 98 ? 8.019 -3.236 -22.601 1.00 91.25 98 ARG A CA 1
ATOM 793 C C . ARG A 1 98 ? 8.142 -2.654 -21.192 1.00 91.25 98 ARG A C 1
ATOM 795 O O . ARG A 1 98 ? 7.124 -2.299 -20.602 1.00 91.25 98 ARG A O 1
ATOM 802 N N . LEU A 1 99 ? 9.361 -2.525 -20.667 1.00 90.19 99 LEU A N 1
ATOM 803 C CA . LEU A 1 99 ? 9.596 -1.933 -19.347 1.00 90.19 99 LEU A CA 1
ATOM 804 C C . LEU A 1 99 ? 9.137 -0.468 -19.293 1.00 90.19 99 LEU A C 1
ATOM 806 O O . LEU A 1 99 ? 8.515 -0.048 -18.319 1.00 90.19 99 LEU A O 1
ATOM 810 N N . GLN A 1 100 ? 9.381 0.309 -20.348 1.00 91.69 100 GLN A N 1
ATOM 811 C CA . GLN A 1 100 ? 8.891 1.683 -20.453 1.00 91.69 100 GLN A CA 1
ATOM 812 C C . GLN A 1 100 ? 7.357 1.741 -20.472 1.00 91.69 100 GLN A C 1
ATOM 814 O O . GLN A 1 100 ? 6.762 2.573 -19.785 1.00 91.69 100 GLN A O 1
ATOM 819 N N . ALA A 1 101 ? 6.701 0.846 -21.214 1.00 90.38 101 ALA A N 1
ATOM 820 C CA . ALA A 1 101 ? 5.245 0.761 -21.254 1.00 90.38 101 ALA A CA 1
ATOM 821 C C . ALA A 1 101 ? 4.645 0.381 -19.888 1.00 90.38 101 ALA A C 1
ATOM 823 O O . ALA A 1 101 ? 3.637 0.960 -19.485 1.00 90.38 101 ALA A O 1
ATOM 824 N N . GLU A 1 102 ? 5.266 -0.549 -19.159 1.00 89.81 102 GLU A N 1
ATOM 825 C CA . GLU A 1 102 ? 4.861 -0.929 -17.799 1.00 89.81 102 GLU A CA 1
ATOM 826 C C . GLU A 1 102 ? 4.983 0.254 -16.819 1.00 89.81 102 GLU A C 1
ATOM 828 O O . GLU A 1 102 ? 4.048 0.529 -16.065 1.00 89.81 102 GLU A O 1
ATOM 833 N N . LEU A 1 103 ? 6.071 1.031 -16.883 1.00 89.38 103 LEU A N 1
ATOM 834 C CA . LEU A 1 103 ? 6.232 2.240 -16.063 1.00 89.38 103 LEU A CA 1
ATOM 835 C C . LEU A 1 103 ? 5.214 3.336 -16.415 1.00 89.38 103 LEU A C 1
ATOM 837 O O . LEU A 1 103 ? 4.679 3.989 -15.520 1.00 89.38 103 LEU A O 1
ATOM 841 N N . ASN A 1 104 ? 4.903 3.528 -17.698 1.00 88.06 104 ASN A N 1
ATOM 842 C CA . ASN A 1 104 ? 3.886 4.494 -18.120 1.00 88.06 104 ASN A CA 1
ATOM 843 C C . ASN A 1 104 ? 2.478 4.087 -17.657 1.00 88.06 104 ASN A C 1
ATOM 845 O O . ASN A 1 104 ? 1.723 4.933 -17.183 1.00 88.06 104 ASN A O 1
ATOM 849 N N . LYS A 1 105 ? 2.133 2.794 -17.707 1.00 87.94 105 LYS A N 1
ATOM 850 C CA . LYS A 1 105 ? 0.865 2.291 -17.146 1.00 87.94 105 LYS A CA 1
ATOM 851 C C . LYS A 1 105 ? 0.771 2.543 -15.642 1.00 87.94 105 LYS A C 1
ATOM 853 O O . LYS A 1 105 ? -0.258 3.024 -15.169 1.00 87.94 105 LYS A O 1
ATOM 858 N N . ALA A 1 106 ? 1.862 2.290 -14.917 1.00 83.69 106 ALA A N 1
ATOM 859 C CA . ALA A 1 106 ? 1.943 2.558 -13.486 1.00 83.69 106 ALA A CA 1
ATOM 860 C C . ALA A 1 106 ? 1.776 4.054 -13.160 1.00 83.69 106 ALA A C 1
ATOM 862 O O . ALA A 1 106 ? 1.141 4.397 -12.165 1.00 83.69 106 ALA A O 1
ATOM 863 N N . LEU A 1 107 ? 2.288 4.951 -14.013 1.00 82.19 107 LEU A N 1
ATOM 864 C CA . LEU A 1 107 ? 2.083 6.397 -13.884 1.00 82.19 107 LEU A CA 1
ATOM 865 C C . LEU A 1 107 ? 0.612 6.802 -14.066 1.00 82.19 107 LEU A C 1
ATOM 867 O O . LEU A 1 107 ? 0.122 7.678 -13.360 1.00 82.19 107 LEU A O 1
ATOM 871 N N . GLU A 1 108 ? -0.089 6.169 -15.007 1.00 81.56 108 GLU A N 1
ATOM 872 C CA . GLU A 1 108 ? -1.504 6.430 -15.301 1.00 81.56 108 GLU A CA 1
ATOM 873 C C . GLU A 1 108 ? -2.464 5.873 -14.234 1.00 81.56 108 GLU A C 1
ATOM 875 O O . GLU A 1 108 ? -3.679 6.015 -14.372 1.00 81.56 108 GLU A O 1
ATOM 880 N N . GLY A 1 109 ? -1.947 5.225 -13.182 1.00 69.50 109 GLY A N 1
ATOM 881 C CA . GLY A 1 109 ? -2.767 4.565 -12.164 1.00 69.50 109 GLY A CA 1
ATOM 882 C C . GLY A 1 109 ? -3.541 3.362 -12.708 1.00 69.50 109 GLY A C 1
ATOM 883 O O . GLY A 1 109 ? -4.532 2.949 -12.112 1.00 69.50 109 GLY A O 1
ATOM 884 N N . LYS A 1 110 ? -3.121 2.815 -13.855 1.00 58.09 110 LYS A N 1
ATOM 885 C CA . LYS A 1 110 ? -3.655 1.564 -14.388 1.00 58.09 110 LYS A CA 1
ATOM 886 C C . LYS A 1 110 ? -2.866 0.438 -13.740 1.00 58.09 110 LYS A C 1
ATOM 888 O O . LYS A 1 110 ? -1.684 0.268 -14.038 1.00 58.09 110 LYS A O 1
ATOM 893 N N . ASP A 1 111 ? -3.515 -0.269 -12.822 1.00 46.88 111 ASP A N 1
ATOM 894 C CA . ASP A 1 111 ? -2.933 -1.396 -12.100 1.00 46.88 111 ASP A CA 1
ATOM 895 C C . ASP A 1 111 ? -2.221 -2.371 -13.051 1.00 46.88 111 ASP A C 1
ATOM 897 O O . ASP A 1 111 ? -2.666 -2.622 -14.176 1.00 46.88 111 ASP A O 1
ATOM 901 N N . PHE A 1 112 ? -1.110 -2.937 -12.573 1.00 44.00 112 PHE A N 1
ATOM 902 C CA . PHE A 1 112 ? -0.503 -4.126 -13.162 1.00 44.00 112 PHE A CA 1
ATOM 903 C C . PHE A 1 112 ? -1.517 -5.278 -13.065 1.00 44.00 112 PHE A C 1
ATOM 905 O O . PHE A 1 112 ? -1.615 -5.935 -12.031 1.00 44.00 112 PHE A O 1
ATOM 912 N N . CYS A 1 113 ? -2.296 -5.483 -14.125 1.00 35.56 113 CYS A N 1
ATOM 913 C CA . CYS A 1 113 ? -3.002 -6.732 -14.404 1.00 35.56 113 CYS A CA 1
ATOM 914 C C . CYS A 1 113 ? -2.207 -7.529 -15.436 1.00 35.56 113 CYS A C 1
ATOM 916 O O . CYS A 1 113 ? -1.828 -6.929 -16.472 1.00 35.56 113 CYS A O 1
#

pLDDT: mean 87.8, std 10.06, range [35.56, 96.38]

Sequence (113 aa):
MNQSLDQLSSTNTKFEKFMTDMIENSKKMETNIQELQNNERPIKISMVQLQIYSKRHEKLFTKVLLPMMNDLTKFAPDMNRDIHGKLLDVGFGVTLERLQAELNKALEGKDFC